Protein AF-A0A433A111-F1 (afdb_monomer_lite)

InterPro domains:
  IPR025799 Protein arginine N-methyltransferase [PTHR10738] (3-70)
  IPR029063 S-adenosyl-L-methionine-dependent methyltransferase superfamily [G3DSA:3.40.50.150] (43-70)
  IPR035075 PRMT5 arginine-N-methyltransferase [PF05185] (40-70)

Radius of gyration: 22.03 Å; chains: 1; bounding box: 39×24×59 Å

Organism: NCBI:txid994334

pLDDT: mean 88.89, std 5.79, range [60.34, 95.5]

Foldseek 3Di:
DDDDDDDPPQQVCPDVDDGSVVVVVVVVVVVVPDDDDDPVRVVCVVVVVPDDDDDDVVPDDDDPVVVVVD

Sequence (70 aa):
HKPSFVLTSTHRRLHAAGGSTAYQQYVRHLNRTLPEPDQVERFATGYQDYLQAPLQPLTENLDSSTYETF

Secondary structure (DSSP, 8-state):
--PPP---SGGG--SSSSHHHHHHHHHHHHHHHSPPP-HHHHHTTT-TT---PPP-TTTS---HHHHHH-

Structure (mmCIF, N/CA/C/O backbone):
data_AF-A0A433A111-F1
#
_entry.id   AF-A0A433A111-F1
#
loop_
_atom_site.group_PDB
_atom_site.id
_atom_site.type_symbol
_atom_site.label_atom_id
_atom_site.label_alt_id
_atom_site.label_comp_id
_atom_site.label_asym_id
_atom_site.label_entity_id
_atom_site.label_seq_id
_atom_site.pdbx_PDB_ins_code
_atom_site.Cartn_x
_atom_site.Cartn_y
_atom_site.Cartn_z
_atom_site.occupancy
_atom_site.B_iso_or_equiv
_atom_site.auth_seq_id
_atom_site.auth_comp_id
_atom_site.auth_asym_id
_atom_site.auth_atom_id
_atom_site.pdbx_PDB_model_num
ATOM 1 N N . HIS A 1 1 ? -0.001 -3.891 -1.578 1.00 60.34 1 HIS A N 1
ATOM 2 C CA . HIS A 1 1 ? -0.348 -3.990 -3.018 1.00 60.34 1 HIS A CA 1
ATOM 3 C C . HIS A 1 1 ? 0.854 -3.556 -3.867 1.00 60.34 1 HIS A C 1
ATOM 5 O O . HIS A 1 1 ? 1.483 -2.572 -3.504 1.00 60.34 1 HIS A O 1
ATOM 11 N N . LYS A 1 2 ? 1.226 -4.263 -4.950 1.00 73.19 2 LYS A N 1
ATOM 12 C CA . LYS A 1 2 ? 2.310 -3.823 -5.860 1.00 73.19 2 LYS A CA 1
ATOM 13 C C . LYS A 1 2 ? 1.689 -3.218 -7.128 1.00 73.19 2 LYS A C 1
ATOM 15 O O . LYS A 1 2 ? 1.023 -3.958 -7.850 1.00 73.19 2 LYS A O 1
ATOM 20 N N . PRO A 1 3 ? 1.852 -1.911 -7.400 1.00 84.00 3 PRO A N 1
ATOM 21 C CA . PRO A 1 3 ? 1.235 -1.282 -8.564 1.00 84.00 3 PRO A CA 1
ATOM 22 C C . PRO A 1 3 ? 1.868 -1.771 -9.872 1.00 84.00 3 PRO A C 1
ATOM 24 O O . PRO A 1 3 ? 3.063 -2.063 -9.938 1.00 84.00 3 PRO A O 1
ATOM 27 N N . SER A 1 4 ? 1.052 -1.835 -10.924 1.00 91.75 4 SER A N 1
ATOM 28 C CA . SER A 1 4 ? 1.513 -2.113 -12.285 1.00 91.75 4 SER A CA 1
ATOM 29 C C . SER A 1 4 ? 1.782 -0.804 -13.018 1.00 91.75 4 SER A C 1
ATOM 31 O O . SER A 1 4 ? 0.935 0.085 -13.035 1.00 91.75 4 SER A O 1
ATOM 33 N N . PHE A 1 5 ? 2.953 -0.693 -13.642 1.00 91.38 5 PHE A N 1
ATOM 34 C CA . PHE A 1 5 ? 3.339 0.483 -14.420 1.00 91.38 5 PHE A CA 1
ATOM 35 C C . PHE A 1 5 ? 3.222 0.187 -15.916 1.00 91.38 5 PHE A C 1
ATOM 37 O O . PHE A 1 5 ? 3.778 -0.800 -16.398 1.00 91.38 5 PHE A O 1
ATOM 44 N N . VAL A 1 6 ? 2.542 1.067 -16.655 1.00 93.25 6 VAL A N 1
ATOM 45 C CA . VAL A 1 6 ? 2.443 1.011 -18.121 1.00 93.25 6 VAL A CA 1
ATOM 46 C C . VAL A 1 6 ? 3.184 2.209 -18.705 1.00 93.25 6 VAL A C 1
ATOM 48 O O . VAL A 1 6 ? 2.833 3.356 -18.442 1.00 93.25 6 VAL A O 1
ATOM 51 N N . LEU A 1 7 ? 4.223 1.943 -19.499 1.00 90.81 7 LEU A N 1
ATOM 52 C CA . LEU A 1 7 ? 5.022 2.968 -20.170 1.00 90.81 7 LEU A CA 1
ATOM 53 C C . LEU A 1 7 ? 4.546 3.114 -21.616 1.00 90.81 7 LEU A C 1
ATOM 55 O O . LEU A 1 7 ? 4.593 2.153 -22.382 1.00 90.81 7 LEU A O 1
ATOM 59 N N . THR A 1 8 ? 4.109 4.310 -22.009 1.00 91.75 8 THR A N 1
ATOM 60 C CA . THR A 1 8 ? 3.632 4.587 -23.372 1.00 91.75 8 THR A CA 1
ATOM 61 C C . THR A 1 8 ? 4.613 5.473 -24.133 1.00 91.75 8 THR A C 1
ATOM 63 O O . THR A 1 8 ? 5.407 6.204 -23.547 1.00 91.75 8 THR A O 1
ATOM 66 N N . SER A 1 9 ? 4.571 5.410 -25.468 1.00 86.88 9 SER A N 1
ATOM 67 C CA . SER A 1 9 ? 5.356 6.288 -26.353 1.00 86.88 9 SER A CA 1
ATOM 68 C C . SER A 1 9 ? 6.885 6.242 -26.173 1.00 86.88 9 SER A C 1
ATOM 7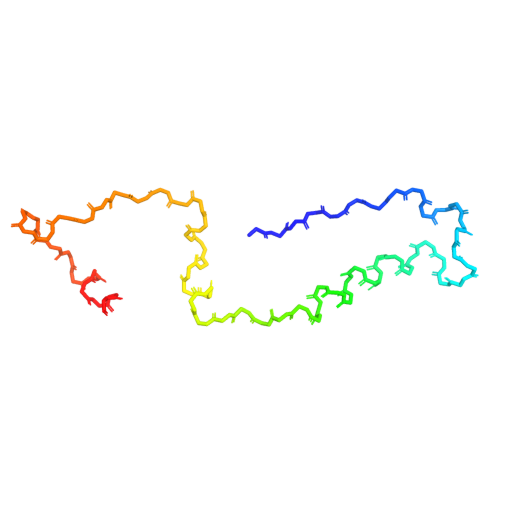0 O O . SER A 1 9 ? 7.585 7.129 -26.659 1.00 86.88 9 SER A O 1
ATOM 72 N N . THR A 1 10 ? 7.434 5.192 -25.558 1.00 85.12 10 THR A N 1
ATOM 73 C CA . THR A 1 10 ? 8.883 5.040 -25.304 1.00 85.12 10 THR A CA 1
ATOM 74 C C . THR A 1 10 ? 9.721 4.952 -26.587 1.00 85.12 10 THR A C 1
ATOM 76 O O . THR A 1 10 ? 10.927 5.187 -26.567 1.00 85.12 10 THR A O 1
ATOM 79 N N . HIS A 1 11 ? 9.084 4.673 -27.728 1.00 82.44 11 HIS A N 1
ATOM 80 C CA . HIS A 1 11 ? 9.707 4.633 -29.052 1.00 82.44 11 HIS A CA 1
ATOM 81 C C . HIS A 1 11 ? 9.827 6.003 -29.735 1.00 82.44 11 HIS A C 1
ATOM 83 O O . HIS A 1 11 ? 10.485 6.094 -30.768 1.00 82.44 11 HIS A O 1
ATOM 89 N N . ARG A 1 12 ? 9.254 7.080 -29.172 1.00 84.50 12 ARG A N 1
ATOM 90 C CA . ARG A 1 12 ? 9.335 8.438 -29.750 1.00 84.50 12 ARG A CA 1
ATOM 91 C C . ARG A 1 12 ? 10.748 9.045 -29.725 1.00 84.50 12 ARG A C 1
ATOM 93 O O . ARG A 1 12 ? 10.922 10.156 -30.206 1.00 84.50 12 ARG A O 1
ATOM 100 N N . ARG A 1 13 ? 11.743 8.328 -29.174 1.00 79.44 13 ARG A N 1
ATOM 101 C CA . ARG A 1 13 ? 13.157 8.743 -29.055 1.00 79.44 13 ARG A CA 1
ATOM 102 C C . ARG A 1 13 ? 13.322 10.155 -28.475 1.00 79.44 13 ARG A C 1
ATOM 104 O O . ARG A 1 13 ? 14.177 10.914 -28.912 1.00 79.44 13 ARG A O 1
ATOM 111 N N . LEU A 1 14 ? 12.512 10.489 -27.466 1.00 85.12 14 LEU A N 1
ATOM 112 C CA . LEU A 1 14 ? 12.602 11.768 -26.748 1.00 85.12 14 LEU A CA 1
ATOM 113 C C . LEU A 1 14 ? 13.944 11.933 -26.018 1.00 85.12 14 LEU A C 1
ATOM 115 O O . LEU A 1 14 ? 14.407 13.053 -25.823 1.00 85.12 14 LEU A O 1
ATOM 119 N N . HIS A 1 15 ? 14.570 10.825 -25.614 1.00 87.31 15 HIS A N 1
ATOM 120 C CA . HIS A 1 15 ? 15.911 10.817 -25.040 1.00 87.31 15 HIS A CA 1
ATOM 121 C C . HIS A 1 15 ? 16.891 10.155 -26.008 1.00 87.31 15 HIS A C 1
ATOM 123 O O . HIS A 1 15 ? 16.633 9.067 -26.528 1.00 87.31 15 HIS A O 1
ATOM 129 N N . ALA A 1 16 ? 18.021 10.827 -26.236 1.00 81.81 16 ALA A N 1
ATOM 130 C CA . ALA A 1 16 ? 19.030 10.427 -27.214 1.00 81.81 16 ALA A CA 1
ATOM 131 C C . ALA A 1 16 ? 19.815 9.161 -26.813 1.00 81.81 16 ALA A C 1
ATOM 133 O O . ALA A 1 16 ? 20.398 8.508 -27.675 1.00 81.81 16 ALA A O 1
ATOM 134 N N . ALA A 1 17 ? 19.818 8.799 -25.526 1.00 80.69 17 ALA A N 1
ATOM 135 C CA . ALA A 1 17 ? 20.560 7.665 -24.980 1.00 80.69 17 ALA A CA 1
ATOM 136 C C . ALA A 1 17 ? 19.649 6.722 -24.174 1.00 80.69 17 ALA A C 1
ATOM 138 O O . ALA A 1 17 ? 18.653 7.146 -23.592 1.00 80.69 17 ALA A O 1
ATOM 139 N N . GLY A 1 18 ? 19.999 5.432 -24.136 1.00 80.94 18 GLY A N 1
ATOM 140 C CA . GLY A 1 18 ? 19.335 4.418 -23.302 1.00 80.94 18 GLY A CA 1
ATOM 141 C C . GLY A 1 18 ? 18.099 3.733 -23.911 1.00 80.94 18 GLY A C 1
ATOM 142 O O . GLY A 1 18 ? 17.687 2.677 -23.428 1.00 80.94 18 GLY A O 1
ATOM 143 N N . GLY A 1 19 ? 17.536 4.272 -24.998 1.00 87.19 19 GLY A N 1
ATOM 144 C CA . GLY A 1 19 ? 16.419 3.658 -25.725 1.00 87.19 19 GLY A CA 1
ATOM 145 C C . GLY A 1 19 ? 15.141 3.501 -24.887 1.00 87.19 19 GLY A C 1
ATOM 146 O O . GLY A 1 19 ? 14.982 4.104 -23.828 1.00 87.19 19 GLY A O 1
ATOM 147 N N . SER A 1 20 ? 14.203 2.672 -25.353 1.00 86.94 20 SER A N 1
ATOM 148 C CA . SER A 1 20 ? 12.923 2.453 -24.660 1.00 86.94 20 SER A CA 1
ATOM 149 C C . SER A 1 20 ? 13.075 1.713 -23.323 1.00 86.94 20 SER A C 1
ATOM 151 O O . SER A 1 20 ? 12.261 1.897 -22.419 1.00 86.94 20 SER A O 1
ATOM 153 N N . THR A 1 21 ? 14.128 0.908 -23.163 1.00 90.19 21 THR A N 1
ATOM 154 C CA . THR A 1 21 ? 14.398 0.123 -21.949 1.00 90.19 21 THR A CA 1
ATOM 155 C C . THR A 1 21 ? 14.883 0.967 -20.775 1.00 90.19 21 THR A C 1
ATOM 157 O O . THR A 1 21 ? 14.651 0.586 -19.626 1.00 90.19 21 THR A O 1
ATOM 160 N N . ALA A 1 22 ? 15.512 2.120 -21.030 1.00 92.50 22 ALA A N 1
ATOM 161 C CA . ALA A 1 22 ? 16.005 3.005 -19.974 1.00 92.50 22 ALA A CA 1
ATOM 162 C C . ALA A 1 22 ? 14.885 3.493 -19.045 1.00 92.50 22 ALA A C 1
ATOM 164 O O . ALA A 1 22 ? 15.077 3.551 -17.834 1.00 92.50 22 ALA A O 1
ATOM 165 N N . TYR A 1 23 ? 13.687 3.749 -19.579 1.00 92.00 23 TYR A N 1
ATOM 166 C CA . TYR A 1 23 ? 12.530 4.142 -18.770 1.00 92.00 23 TYR A CA 1
ATOM 167 C C . TYR A 1 23 ? 12.146 3.0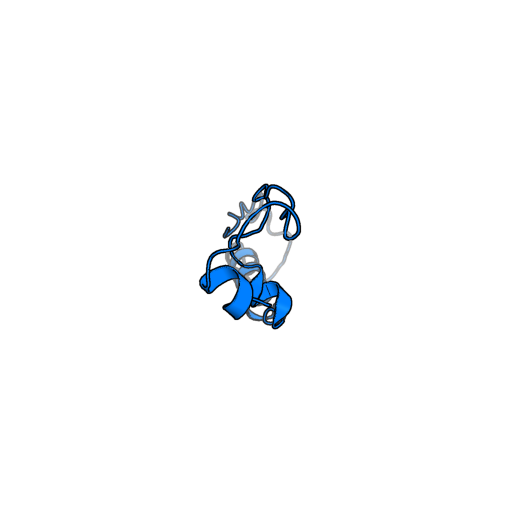58 -17.753 1.00 92.00 23 TYR A C 1
ATOM 169 O O . TYR A 1 23 ? 11.946 3.345 -16.574 1.00 92.00 23 TYR A O 1
ATOM 177 N N . GLN A 1 24 ? 12.102 1.790 -18.176 1.00 92.31 24 GLN A N 1
ATOM 178 C CA . GLN A 1 24 ? 11.806 0.674 -17.276 1.00 92.31 24 GLN A CA 1
ATOM 179 C C . GLN A 1 24 ? 12.915 0.476 -16.236 1.00 92.31 24 GLN A C 1
ATOM 181 O O . GLN A 1 24 ? 12.630 0.209 -15.067 1.00 92.31 24 GLN A O 1
ATOM 186 N N . GLN A 1 25 ? 14.178 0.596 -16.650 1.00 93.12 25 GLN A N 1
ATOM 187 C CA . GLN A 1 25 ? 15.323 0.511 -15.742 1.00 93.12 25 GLN A CA 1
ATOM 188 C C . GLN A 1 25 ? 15.270 1.610 -14.680 1.00 93.12 25 GLN A C 1
ATOM 190 O O . GLN A 1 25 ? 15.495 1.324 -13.507 1.00 93.12 25 GLN A O 1
ATOM 195 N N . TYR A 1 26 ? 14.903 2.830 -15.069 1.00 92.94 26 TYR A N 1
ATOM 196 C CA . TYR A 1 26 ? 14.777 3.951 -14.151 1.00 92.94 26 TYR A CA 1
ATOM 197 C C . TYR A 1 26 ? 13.636 3.758 -13.146 1.00 92.94 26 TYR A C 1
ATOM 199 O O . TYR A 1 26 ? 13.859 3.906 -11.951 1.00 92.94 26 TYR A O 1
ATOM 207 N N . VAL A 1 27 ? 12.450 3.310 -13.577 1.00 93.62 27 VAL A N 1
ATOM 208 C CA . VAL A 1 27 ? 11.347 2.982 -12.647 1.00 93.62 27 VAL A CA 1
ATOM 209 C C . VAL A 1 27 ? 11.762 1.893 -11.650 1.00 93.62 27 VAL A C 1
ATOM 211 O O . VAL A 1 27 ? 11.472 1.989 -10.459 1.00 93.62 27 VAL A O 1
ATOM 214 N N . ARG A 1 28 ? 12.492 0.866 -12.105 1.00 93.12 28 ARG A N 1
ATOM 215 C CA . ARG A 1 28 ? 13.040 -0.169 -11.212 1.00 93.12 28 ARG A CA 1
ATOM 216 C C . ARG A 1 28 ? 14.081 0.388 -10.247 1.00 93.12 28 ARG A C 1
ATOM 218 O O . ARG A 1 28 ? 14.122 -0.056 -9.106 1.00 93.12 28 ARG A O 1
ATOM 225 N N . HIS A 1 29 ? 14.924 1.312 -10.701 1.00 95.19 29 HIS A N 1
ATOM 226 C CA . HIS A 1 29 ? 15.888 1.995 -9.848 1.00 95.19 29 HIS A CA 1
ATOM 227 C C . HIS A 1 29 ? 15.172 2.799 -8.762 1.00 95.19 29 HIS A C 1
ATOM 229 O O . HIS A 1 29 ? 15.458 2.567 -7.594 1.00 95.19 29 HIS A O 1
ATOM 235 N N . LEU A 1 30 ? 14.178 3.616 -9.130 1.00 94.25 30 LEU A N 1
ATOM 236 C CA . LEU A 1 30 ? 13.360 4.372 -8.179 1.00 94.25 30 LEU A CA 1
ATOM 237 C C . LEU A 1 30 ? 12.748 3.462 -7.116 1.00 94.25 30 LEU A C 1
ATOM 239 O O . LEU A 1 30 ? 12.885 3.736 -5.932 1.00 94.25 30 LEU A O 1
ATOM 243 N N . ASN A 1 31 ? 12.157 2.336 -7.525 1.00 92.12 31 ASN A N 1
ATOM 244 C CA . ASN A 1 31 ? 11.578 1.369 -6.593 1.00 92.12 31 ASN A CA 1
ATOM 245 C C . ASN A 1 31 ? 12.611 0.758 -5.623 1.00 92.12 31 ASN A C 1
ATOM 247 O O . ASN A 1 31 ? 12.255 0.372 -4.519 1.00 92.12 31 ASN A O 1
ATOM 251 N N . ARG A 1 32 ? 13.886 0.651 -6.022 1.00 92.62 32 ARG A N 1
ATOM 252 C CA . ARG A 1 32 ? 14.977 0.158 -5.157 1.00 92.62 32 ARG A CA 1
ATOM 253 C C . ARG A 1 32 ? 15.553 1.235 -4.243 1.00 92.62 32 ARG A C 1
ATOM 255 O O . ARG A 1 32 ? 16.187 0.887 -3.258 1.00 92.62 32 ARG A O 1
ATOM 262 N N . THR A 1 33 ? 15.401 2.505 -4.603 1.00 95.50 33 THR A N 1
ATOM 263 C CA . THR A 1 33 ? 15.881 3.652 -3.819 1.00 95.50 33 THR A CA 1
ATOM 264 C C . THR A 1 33 ? 14.802 4.256 -2.930 1.00 95.50 33 THR A C 1
ATOM 266 O O . THR A 1 33 ? 15.066 5.256 -2.266 1.00 95.50 33 THR A O 1
ATOM 269 N N . LEU A 1 34 ? 13.584 3.705 -2.946 1.00 92.25 34 LEU A N 1
ATOM 270 C CA . LEU A 1 34 ? 12.543 4.108 -2.009 1.00 92.25 34 LEU A CA 1
ATOM 271 C C . LEU A 1 34 ? 13.030 3.880 -0.572 1.00 92.25 34 LEU A C 1
ATOM 273 O O . LEU A 1 34 ? 13.753 2.911 -0.324 1.00 92.25 34 LEU A O 1
ATOM 277 N N . PRO A 1 35 ? 12.654 4.765 0.365 1.00 94.19 35 PRO A N 1
ATOM 278 C CA . PRO A 1 35 ? 12.943 4.541 1.767 1.00 94.19 35 PRO A CA 1
ATOM 279 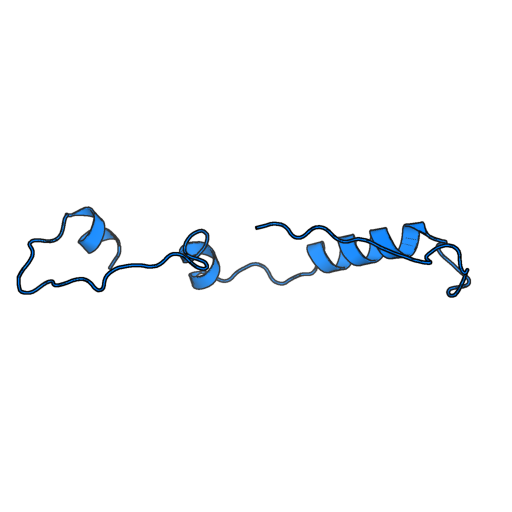C C . PRO A 1 35 ? 12.308 3.225 2.216 1.00 94.19 35 PRO A C 1
ATOM 281 O O . PRO A 1 35 ? 11.196 2.876 1.810 1.00 94.19 35 PRO A O 1
ATOM 284 N N . GLU A 1 36 ? 13.042 2.492 3.046 1.00 92.38 36 GLU A N 1
ATOM 285 C CA . GLU A 1 36 ? 12.498 1.321 3.715 1.00 92.38 36 GLU A CA 1
ATOM 286 C C . GLU A 1 36 ? 11.349 1.749 4.635 1.00 92.38 36 GLU A C 1
ATOM 288 O O . GLU A 1 36 ? 11.483 2.782 5.298 1.00 92.38 36 GLU A O 1
ATOM 293 N N . PRO A 1 37 ? 10.261 0.962 4.723 1.00 92.31 37 PRO A N 1
ATOM 294 C CA . PRO A 1 37 ? 9.142 1.319 5.575 1.00 92.31 37 PRO A CA 1
ATOM 295 C C . PRO A 1 37 ? 9.585 1.440 7.031 1.00 92.31 37 PRO A C 1
ATOM 297 O O . PRO A 1 37 ? 10.412 0.639 7.499 1.00 92.31 37 PRO A O 1
ATOM 300 N N . ASP A 1 38 ? 9.037 2.407 7.754 1.00 94.62 38 ASP A N 1
ATOM 301 C CA . ASP A 1 38 ? 9.301 2.548 9.183 1.00 94.62 38 ASP A CA 1
ATOM 302 C C . ASP A 1 38 ? 8.602 1.441 10.004 1.00 94.62 38 ASP A C 1
ATOM 304 O O . ASP A 1 38 ? 7.953 0.536 9.468 1.00 94.62 38 ASP A O 1
ATOM 308 N N . GLN A 1 39 ? 8.782 1.441 11.327 1.00 94.88 39 GLN A N 1
ATOM 309 C CA . GLN A 1 39 ? 8.187 0.411 12.184 1.00 94.88 39 GLN A CA 1
ATOM 310 C C . GLN A 1 39 ? 6.650 0.417 12.127 1.00 94.88 39 GLN A C 1
ATOM 312 O O . GLN A 1 39 ? 6.036 -0.652 12.144 1.00 94.88 39 GLN A O 1
ATOM 317 N N . VAL A 1 40 ? 6.038 1.600 12.034 1.00 93.81 40 VAL A N 1
ATOM 318 C CA . VAL A 1 40 ? 4.582 1.766 12.003 1.00 93.81 40 VAL A CA 1
ATOM 319 C C . VAL A 1 40 ? 4.030 1.288 10.667 1.00 93.81 40 VAL A C 1
ATOM 321 O O . VAL A 1 40 ? 3.067 0.529 10.641 1.00 93.81 40 VAL A O 1
ATOM 324 N N . GLU A 1 41 ? 4.669 1.646 9.557 1.00 92.50 41 GLU A N 1
ATOM 325 C CA . GLU A 1 41 ? 4.287 1.213 8.213 1.00 92.50 41 GLU A CA 1
ATOM 326 C C . GLU A 1 41 ? 4.403 -0.309 8.045 1.00 92.50 41 GLU A C 1
ATOM 328 O O . GLU A 1 41 ? 3.540 -0.943 7.428 1.00 92.50 41 GLU A O 1
ATOM 333 N N . ARG A 1 42 ? 5.433 -0.931 8.639 1.00 93.25 42 ARG A N 1
ATOM 334 C CA . ARG A 1 42 ? 5.560 -2.399 8.679 1.00 93.25 42 ARG A CA 1
ATOM 335 C C . ARG A 1 42 ? 4.436 -3.036 9.485 1.00 93.25 42 ARG A C 1
ATOM 337 O O . ARG A 1 42 ? 3.842 -3.999 9.012 1.00 93.25 42 ARG A O 1
ATOM 344 N N . PHE A 1 43 ? 4.133 -2.504 10.669 1.00 93.19 43 PHE A N 1
ATOM 345 C CA . PHE A 1 43 ? 3.054 -3.017 11.515 1.00 93.19 43 PHE A CA 1
ATOM 346 C C . PHE A 1 43 ? 1.678 -2.869 10.846 1.00 93.19 43 PHE A C 1
ATOM 348 O O . PHE A 1 43 ? 0.881 -3.802 10.838 1.00 93.19 43 PHE A O 1
ATOM 355 N N . ALA A 1 44 ? 1.425 -1.728 10.204 1.00 92.19 44 ALA A N 1
ATOM 356 C CA . ALA A 1 44 ? 0.182 -1.440 9.492 1.00 92.19 44 ALA A CA 1
ATOM 357 C C . ALA A 1 44 ? 0.063 -2.166 8.136 1.00 92.19 44 ALA A C 1
ATOM 359 O O . ALA A 1 44 ? -0.956 -2.043 7.448 1.00 92.19 44 ALA A O 1
ATOM 360 N N . THR A 1 45 ? 1.083 -2.921 7.715 1.00 92.06 45 THR A N 1
ATOM 361 C CA . THR A 1 45 ? 1.049 -3.655 6.447 1.00 92.06 45 THR A CA 1
ATOM 362 C C . THR A 1 45 ? -0.09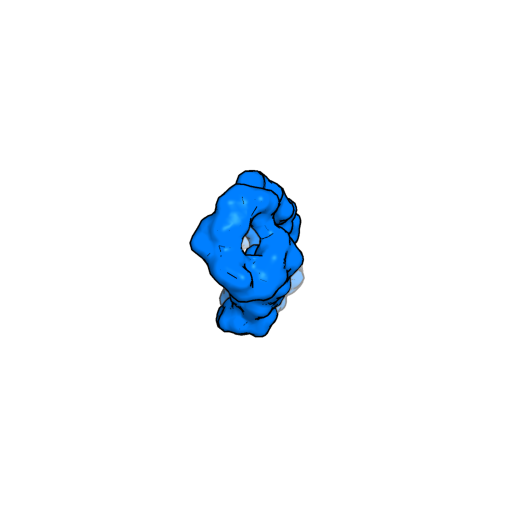2 -4.674 6.462 1.00 92.06 45 THR A C 1
ATOM 364 O O . THR A 1 45 ? -0.133 -5.571 7.294 1.00 92.06 45 THR A O 1
ATOM 367 N N . GLY A 1 46 ? -1.020 -4.548 5.509 1.00 89.75 46 GLY A N 1
ATOM 368 C CA . GLY A 1 46 ? -2.224 -5.386 5.428 1.00 89.75 46 GLY A CA 1
ATOM 369 C C . GLY A 1 46 ? -3.470 -4.779 6.080 1.00 89.75 46 GLY A C 1
ATOM 370 O O . GLY A 1 46 ? -4.570 -5.203 5.745 1.00 89.75 46 GLY A O 1
ATOM 371 N N . TYR A 1 47 ? -3.318 -3.738 6.905 1.00 92.12 47 TYR A N 1
ATOM 372 C CA . TYR A 1 47 ? -4.430 -2.944 7.450 1.00 92.12 47 TYR A CA 1
ATOM 373 C C . TYR A 1 47 ? -4.780 -1.722 6.588 1.00 92.12 47 TYR A C 1
ATOM 375 O O . TYR A 1 47 ? -5.683 -0.954 6.914 1.00 92.12 47 TYR A O 1
ATOM 383 N N . GLN A 1 48 ? -4.077 -1.544 5.469 1.00 91.88 48 GLN A N 1
ATOM 384 C CA . GLN A 1 48 ? -4.378 -0.520 4.472 1.00 91.88 48 GLN A CA 1
ATOM 385 C C . GLN A 1 48 ? -5.787 -0.751 3.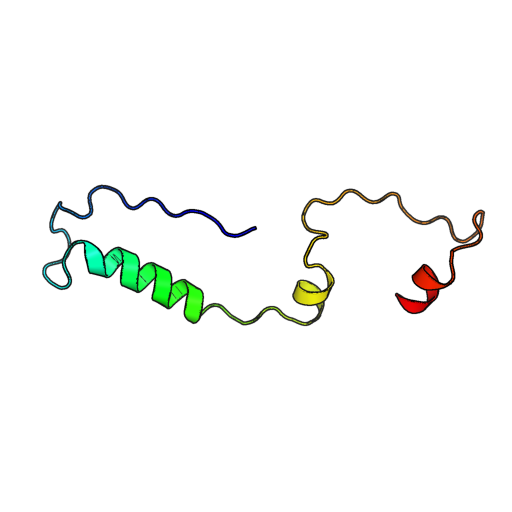924 1.00 91.88 48 GLN A C 1
ATOM 387 O O . GLN A 1 48 ? -6.071 -1.818 3.383 1.00 91.88 48 GLN A O 1
ATOM 392 N N . ASP A 1 49 ? -6.654 0.245 4.097 1.00 91.25 49 ASP A N 1
ATOM 393 C CA . ASP A 1 49 ? -8.061 0.207 3.686 1.00 91.25 49 ASP A CA 1
ATOM 394 C C . ASP A 1 49 ? -8.890 -0.919 4.344 1.00 91.25 49 ASP A C 1
ATOM 396 O O . ASP A 1 49 ? -9.964 -1.280 3.858 1.00 91.25 49 ASP A O 1
ATOM 400 N N . TYR A 1 50 ? -8.426 -1.466 5.475 1.00 93.25 50 TYR A N 1
ATOM 401 C CA . TYR A 1 50 ? -9.166 -2.451 6.263 1.00 93.25 50 TYR A CA 1
ATOM 402 C C . TYR A 1 50 ? -10.031 -1.754 7.323 1.00 93.25 50 TYR A C 1
ATOM 404 O O . TYR A 1 50 ? -9.515 -1.154 8.266 1.00 93.25 50 TYR A O 1
ATOM 412 N N . LEU A 1 51 ? -11.358 -1.833 7.183 1.00 94.38 51 LEU A N 1
ATOM 413 C CA . LEU A 1 51 ? -12.291 -1.242 8.146 1.00 94.38 51 LEU A CA 1
ATOM 414 C C . LEU A 1 51 ? -12.368 -2.086 9.423 1.00 94.38 51 LEU A C 1
ATOM 416 O O . LEU A 1 51 ? -12.735 -3.259 9.382 1.00 94.38 51 LEU A O 1
ATOM 420 N N . GLN A 1 52 ? -12.076 -1.461 10.563 1.00 94.12 52 GLN A N 1
ATOM 421 C CA . GLN A 1 52 ? -12.189 -2.065 11.890 1.00 94.12 52 GLN A CA 1
ATOM 422 C C . GLN A 1 52 ? -13.313 -1.402 12.684 1.00 94.12 52 GLN A C 1
ATOM 424 O O . GLN A 1 52 ? -13.490 -0.183 12.630 1.00 94.12 52 GLN A O 1
ATOM 429 N N . ALA A 1 53 ? -14.061 -2.202 13.444 1.00 93.38 53 ALA A N 1
ATOM 430 C CA . ALA A 1 53 ? -14.942 -1.663 14.468 1.00 93.38 53 ALA A CA 1
ATOM 431 C C . ALA A 1 53 ? -14.094 -1.155 15.651 1.00 93.38 53 ALA A C 1
ATOM 433 O O . ALA A 1 53 ? -13.113 -1.807 16.016 1.00 93.38 53 ALA A O 1
ATOM 434 N N . PRO A 1 54 ? -14.444 -0.012 16.260 1.00 92.25 54 PRO A N 1
ATOM 435 C CA . PRO A 1 54 ? -13.748 0.471 17.445 1.00 92.25 54 PRO A CA 1
ATOM 436 C C . PRO A 1 54 ? -13.983 -0.481 18.626 1.00 92.25 54 PRO A C 1
ATOM 438 O O . PRO A 1 54 ? -15.124 -0.862 18.894 1.00 92.25 54 PRO A O 1
ATOM 441 N N . LEU A 1 55 ? -12.910 -0.848 19.336 1.00 89.44 55 LEU A N 1
ATOM 442 C CA . LEU A 1 55 ? -12.981 -1.720 20.514 1.00 89.44 55 LEU A CA 1
ATOM 443 C C . LEU A 1 55 ? -13.835 -1.088 21.624 1.00 89.44 55 LEU A C 1
ATOM 445 O O . LEU A 1 55 ? -13.805 0.131 21.814 1.00 89.44 55 LEU A O 1
ATOM 449 N N . GLN A 1 56 ? -14.533 -1.925 22.401 1.00 92.38 56 GLN A N 1
ATOM 450 C CA . GLN A 1 56 ? -15.342 -1.515 23.559 1.00 92.38 56 GLN A CA 1
ATOM 451 C C . GLN A 1 56 ? -14.848 -2.182 24.863 1.00 92.38 56 GLN A C 1
ATOM 453 O O . GLN A 1 56 ? -15.522 -3.062 25.401 1.00 92.38 56 GLN A O 1
ATOM 458 N N . PRO A 1 57 ? -13.696 -1.763 25.433 1.00 85.75 57 PRO A N 1
ATOM 459 C CA . PRO A 1 57 ? -13.057 -2.471 26.552 1.00 85.75 57 PRO A CA 1
ATOM 460 C C . PRO A 1 57 ? -13.861 -2.485 27.862 1.00 85.75 57 PRO A C 1
ATOM 462 O O . PRO A 1 57 ? -13.557 -3.257 28.764 1.00 85.75 57 PRO A O 1
ATOM 465 N N . LEU A 1 58 ? -14.846 -1.591 28.007 1.00 83.88 58 LEU A N 1
ATOM 466 C CA . LEU A 1 58 ? -15.681 -1.493 29.209 1.00 83.88 58 LEU A CA 1
ATOM 467 C C . LEU A 1 58 ? -16.824 -2.513 29.224 1.00 83.88 58 LEU A C 1
ATOM 469 O O . LEU A 1 58 ? -17.280 -2.902 30.297 1.00 83.88 58 LEU A O 1
ATOM 473 N N . THR A 1 59 ? -17.318 -2.899 28.049 1.00 80.69 59 THR A N 1
ATOM 474 C CA . THR A 1 59 ? -18.476 -3.792 27.901 1.00 80.69 59 THR A CA 1
ATOM 475 C C . THR A 1 59 ? -18.085 -5.180 27.413 1.00 80.69 59 THR A C 1
ATOM 477 O O . THR A 1 59 ? -18.840 -6.124 27.630 1.00 80.69 59 THR A O 1
ATOM 480 N N . GLU A 1 60 ? -16.930 -5.313 26.761 1.00 82.50 60 GLU A N 1
ATOM 481 C CA . GLU A 1 60 ? -16.449 -6.562 26.176 1.00 82.50 60 GLU A CA 1
ATOM 482 C C . GLU A 1 60 ? -15.159 -7.018 26.862 1.00 82.50 60 GLU A C 1
ATOM 484 O O . GLU A 1 60 ? -14.220 -6.241 27.037 1.00 82.50 60 GLU A O 1
ATOM 489 N N . ASN A 1 61 ? -15.100 -8.303 27.218 1.00 83.25 61 ASN A N 1
ATOM 490 C CA . ASN A 1 61 ? -13.839 -8.930 27.595 1.00 83.25 61 ASN A CA 1
ATOM 491 C C . ASN A 1 61 ? -13.026 -9.158 26.322 1.00 83.25 61 ASN A C 1
ATOM 493 O O . ASN A 1 61 ? -13.424 -9.953 25.473 1.00 83.25 61 ASN A O 1
ATOM 497 N N . LEU A 1 62 ? -11.909 -8.444 26.198 1.00 86.06 62 LEU A N 1
ATOM 498 C CA . LEU A 1 62 ? -11.009 -8.574 25.059 1.00 86.06 62 LEU A CA 1
ATOM 499 C C . LEU A 1 62 ? -10.229 -9.890 25.141 1.00 86.06 62 LEU A C 1
ATOM 501 O O . LEU A 1 62 ? -9.822 -10.319 26.225 1.00 86.06 62 LEU A O 1
ATOM 505 N N . ASP A 1 63 ? -9.982 -10.504 23.988 1.00 86.19 63 ASP A N 1
ATOM 506 C CA . ASP A 1 63 ? -9.122 -11.680 23.899 1.00 86.19 63 ASP A CA 1
ATOM 507 C C . ASP A 1 63 ? -7.673 -11.325 24.273 1.00 86.19 63 ASP A C 1
ATOM 509 O O . ASP A 1 63 ? -7.207 -10.197 24.073 1.00 86.19 63 ASP A O 1
ATOM 513 N N . SER A 1 64 ? -6.920 -12.303 24.789 1.00 86.50 64 SER A N 1
ATOM 514 C CA . SER A 1 64 ? -5.528 -12.101 25.225 1.00 86.50 64 SER A CA 1
ATOM 515 C C . SER A 1 64 ? -4.628 -11.540 24.119 1.00 86.50 64 SER A C 1
ATOM 517 O O . SER A 1 64 ? -3.747 -10.732 24.397 1.00 86.50 64 SER A O 1
ATOM 519 N N . SER A 1 65 ? -4.897 -11.885 22.857 1.00 85.19 65 SER A N 1
ATOM 520 C CA . SER A 1 65 ? -4.176 -11.367 21.688 1.00 85.19 65 SER A CA 1
ATOM 521 C C . SER A 1 65 ? -4.299 -9.850 21.510 1.00 85.19 65 SER A C 1
ATOM 523 O O . SER A 1 65 ? -3.391 -9.210 20.982 1.00 85.19 65 SER A O 1
ATOM 525 N N . THR A 1 66 ? -5.411 -9.248 21.942 1.00 85.88 66 THR A N 1
ATOM 526 C CA . THR A 1 66 ? -5.601 -7.793 21.873 1.00 85.88 66 THR A CA 1
ATOM 527 C C . THR A 1 66 ? -4.731 -7.084 22.905 1.00 85.88 66 THR A C 1
ATOM 529 O O . THR A 1 66 ? -4.146 -6.053 22.594 1.00 85.88 66 THR A O 1
ATOM 532 N N . TYR A 1 67 ? -4.580 -7.665 24.098 1.00 86.81 67 TYR A N 1
ATOM 533 C CA . TYR A 1 67 ? -3.671 -7.144 25.120 1.00 86.81 67 TYR A CA 1
ATOM 534 C C . TYR A 1 67 ? -2.205 -7.262 24.715 1.00 86.81 67 TYR A C 1
ATOM 536 O O . TYR A 1 67 ? -1.445 -6.343 24.968 1.00 86.81 67 TYR A O 1
ATOM 544 N N . GLU A 1 68 ? -1.815 -8.359 24.065 1.00 88.25 68 GLU A N 1
ATOM 545 C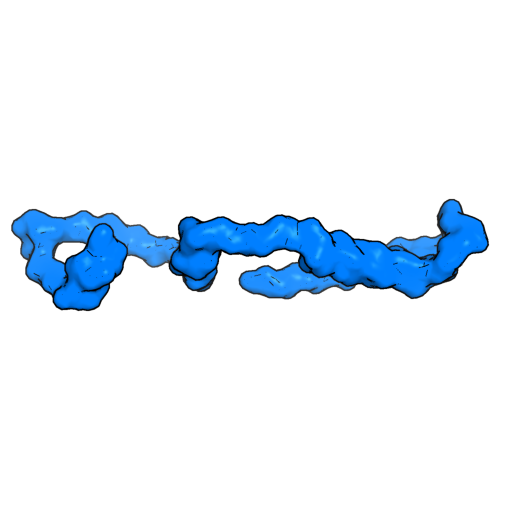 CA . GLU A 1 68 ? -0.446 -8.536 23.558 1.00 88.25 68 GLU A CA 1
ATOM 546 C C . GLU A 1 68 ? -0.074 -7.535 22.456 1.00 88.25 68 GLU A C 1
ATOM 548 O O . GLU A 1 68 ? 1.107 -7.287 22.220 1.00 88.25 68 GLU A O 1
ATOM 553 N N . THR A 1 69 ? -1.071 -6.977 21.764 1.00 87.56 69 THR A N 1
ATOM 554 C CA . THR A 1 69 ? -0.862 -5.986 20.701 1.00 87.56 69 THR A CA 1
ATOM 555 C C . THR A 1 69 ? -0.694 -4.556 21.245 1.00 87.56 69 THR A C 1
ATOM 557 O O . THR A 1 69 ? -0.118 -3.725 20.542 1.00 87.56 69 THR A O 1
ATOM 560 N N . PHE A 1 70 ? -1.194 -4.258 22.454 1.00 87.69 70 PHE A N 1
ATOM 561 C CA . PHE A 1 70 ? -1.055 -2.952 23.120 1.00 87.69 70 PHE A CA 1
ATOM 562 C C . PHE A 1 70 ? 0.319 -2.773 23.776 1.00 87.69 70 PHE A C 1
ATOM 564 O O . PHE A 1 70 ? 0.848 -1.641 23.684 1.00 87.69 70 PHE A O 1
#